Protein AF-A0A522T9P4-F1 (afdb_monomer)

Foldseek 3Di:
DWEWDDDPQWIWIWDFDDDPNDTDIGTQDTCGNADDPDVVSVVSSCVVCVPDDDPVVVRNVRHVVVDDHCCPDPVSVVVVVVVVVVVVVVVVPDDPVVVCVVCVVVVNCVVVVVVVVVVVVVVVVVVVVVVVCVVPDPPPPDDPPPDPDDDDDD

Sequence (154 aa):
MAFVRKKGKSYYLVHNVREDGHVRQVHLACLGNRPRVSDEVLDQVRASHPQLQIDWAAVRARAAETFVSPFADLEGVDLLLRSIRTLVQDLAELDFGLLQRHLQERGQVAEGEPRVRELLREMAELRTQLDLKLKHQPGAAAAPSVGEHQGLGD

Secondary structure (DSSP, 8-state):
-EEEEEETTEEEEEEEEEETTEEEEEEEEEEETS----HHHHHHHHHH-TT----HHHHHHHHHHH---TTSSHHHHHHHHHHHHHHHHHHHH--HHHHHHHHHHTT-HHHHHHHHHHHHHHHHHHHHHHHHHHHT-TTTT-------------

Structure (mmCIF, N/CA/C/O backbone):
data_AF-A0A522T9P4-F1
#
_entry.id   AF-A0A522T9P4-F1
#
loop_
_atom_site.group_PDB
_atom_site.id
_atom_site.type_symbol
_atom_site.label_atom_id
_atom_site.label_alt_id
_atom_site.label_comp_id
_atom_site.label_asym_id
_atom_site.label_entity_id
_atom_site.label_seq_id
_atom_site.pdbx_PDB_ins_code
_atom_site.Cartn_x
_atom_site.Cartn_y
_atom_site.Cartn_z
_atom_site.occupancy
_atom_site.B_iso_or_equiv
_atom_site.auth_seq_id
_atom_site.auth_comp_id
_atom_site.auth_asym_id
_atom_site.auth_atom_id
_atom_site.pdbx_PDB_model_num
ATOM 1 N N . MET A 1 1 ? 11.703 -16.480 -18.109 1.00 80.69 1 MET A N 1
ATOM 2 C CA . MET A 1 1 ? 12.279 -15.287 -17.424 1.00 80.69 1 MET A CA 1
ATOM 3 C C . MET A 1 1 ? 11.201 -14.233 -17.238 1.00 80.69 1 MET A C 1
ATOM 5 O O . MET A 1 1 ? 10.558 -13.885 -18.223 1.00 80.69 1 MET A O 1
ATOM 9 N N . ALA A 1 2 ? 11.011 -13.735 -16.011 1.00 82.44 2 ALA A N 1
ATOM 10 C CA . ALA A 1 2 ? 10.017 -12.706 -15.698 1.00 82.44 2 ALA A CA 1
ATOM 11 C C . ALA A 1 2 ? 10.605 -11.287 -15.715 1.00 82.44 2 ALA A C 1
ATOM 13 O O . ALA A 1 2 ? 11.765 -11.088 -15.355 1.00 82.44 2 ALA A O 1
ATOM 14 N N . PHE A 1 3 ? 9.803 -10.318 -16.151 1.00 80.00 3 PHE A N 1
ATOM 15 C CA . PHE A 1 3 ? 10.129 -8.891 -16.183 1.00 80.00 3 PHE A CA 1
ATOM 16 C C . PHE A 1 3 ? 8.844 -8.056 -16.259 1.00 80.00 3 PHE A C 1
ATOM 18 O O . PHE A 1 3 ? 7.764 -8.575 -16.540 1.00 80.00 3 PHE A O 1
ATOM 25 N N . VAL A 1 4 ? 8.945 -6.751 -16.012 1.00 79.38 4 VAL A N 1
ATOM 26 C CA . VAL A 1 4 ? 7.812 -5.828 -16.147 1.00 79.38 4 VAL A CA 1
ATOM 27 C C . VAL A 1 4 ? 7.881 -5.133 -17.505 1.00 79.38 4 VAL A C 1
ATOM 29 O O . VAL A 1 4 ? 8.934 -4.654 -17.918 1.00 79.38 4 VAL A O 1
ATOM 32 N N . ARG A 1 5 ? 6.751 -5.056 -18.203 1.00 80.81 5 ARG A N 1
ATOM 33 C CA . ARG A 1 5 ? 6.606 -4.433 -19.520 1.00 80.81 5 ARG A CA 1
ATOM 34 C C . ARG A 1 5 ? 5.594 -3.293 -19.458 1.00 80.81 5 ARG A C 1
ATOM 36 O O . ARG A 1 5 ?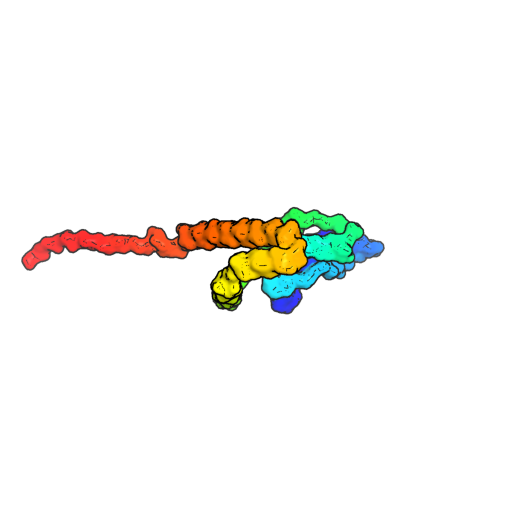 4.501 -3.464 -18.926 1.00 80.81 5 ARG A O 1
ATOM 43 N N . LYS A 1 6 ? 5.916 -2.151 -20.069 1.00 80.38 6 LYS A N 1
ATOM 44 C CA . LYS A 1 6 ? 4.960 -1.054 -20.288 1.00 80.38 6 LYS A CA 1
ATOM 45 C C . LYS A 1 6 ? 4.118 -1.325 -21.538 1.00 80.38 6 LYS A C 1
ATOM 47 O O . LYS A 1 6 ? 4.656 -1.684 -22.587 1.00 80.38 6 LYS A O 1
ATOM 52 N N . LYS A 1 7 ? 2.804 -1.130 -21.445 1.00 80.50 7 LYS A N 1
ATOM 53 C CA . LYS A 1 7 ? 1.872 -1.133 -22.579 1.00 80.50 7 LYS A CA 1
ATOM 54 C C . LYS A 1 7 ? 0.862 0.000 -22.384 1.00 80.50 7 LYS A C 1
ATOM 56 O O . LYS A 1 7 ? -0.003 -0.062 -21.515 1.00 80.50 7 LYS A O 1
ATOM 61 N N . GLY A 1 8 ? 0.989 1.053 -23.192 1.00 81.81 8 GLY A N 1
ATOM 62 C CA . GLY A 1 8 ? 0.221 2.287 -23.012 1.00 81.81 8 GLY A CA 1
ATOM 63 C C . GLY A 1 8 ? 0.605 3.003 -21.713 1.00 81.81 8 GLY A C 1
ATOM 64 O O . GLY A 1 8 ? 1.791 3.213 -21.449 1.00 81.81 8 GLY A O 1
ATOM 65 N N . LYS A 1 9 ? -0.398 3.359 -20.901 1.00 71.38 9 LYS A N 1
ATOM 66 C CA . LYS A 1 9 ? -0.207 3.961 -19.568 1.00 71.38 9 LYS A CA 1
ATOM 67 C C . LYS A 1 9 ? 0.012 2.931 -18.458 1.00 71.38 9 LYS A C 1
ATOM 69 O O . LYS A 1 9 ? 0.369 3.317 -17.353 1.00 71.38 9 LYS A O 1
ATOM 74 N N . SER A 1 10 ? -0.175 1.644 -18.750 1.00 77.38 10 SER A N 1
ATOM 75 C CA . SER A 1 10 ? -0.155 0.586 -17.745 1.00 77.38 10 SER A CA 1
ATOM 76 C C . SER A 1 10 ? 1.067 -0.317 -17.879 1.00 77.38 10 SER A C 1
ATOM 78 O O . SER A 1 10 ? 1.652 -0.486 -18.952 1.00 77.38 10 SER A O 1
ATOM 80 N N . TYR A 1 11 ? 1.449 -0.907 -16.760 1.00 81.12 11 TYR A N 1
ATOM 81 C CA . TYR A 1 11 ? 2.569 -1.813 -16.614 1.00 81.12 11 TYR A CA 1
ATOM 82 C C . TYR A 1 11 ? 2.046 -3.211 -16.319 1.00 81.12 11 TYR A C 1
ATOM 84 O O . TYR A 1 11 ? 1.067 -3.389 -15.599 1.00 81.12 11 TYR A O 1
ATOM 92 N N . TYR A 1 12 ? 2.705 -4.208 -16.888 1.00 83.00 12 TYR A N 1
ATOM 93 C CA . TYR A 1 12 ? 2.321 -5.607 -16.784 1.00 83.00 12 TYR A CA 1
ATOM 94 C C . TYR A 1 12 ? 3.531 -6.416 -16.357 1.00 83.00 12 TYR A C 1
ATOM 96 O O . TYR A 1 12 ? 4.604 -6.282 -16.942 1.00 83.00 12 TYR A O 1
ATOM 104 N N . LEU A 1 13 ? 3.359 -7.277 -15.364 1.00 84.94 13 LEU A N 1
ATOM 105 C CA . LEU A 1 13 ? 4.338 -8.298 -15.040 1.00 84.94 13 LEU A CA 1
ATOM 106 C C . LEU A 1 13 ? 4.146 -9.464 -16.010 1.00 84.94 13 LEU A C 1
ATOM 108 O O . LEU A 1 13 ? 3.039 -9.983 -16.158 1.00 84.94 13 LEU A O 1
ATOM 112 N N . VAL A 1 14 ? 5.213 -9.855 -16.698 1.00 86.50 14 VAL A N 1
ATOM 113 C CA . VAL A 1 14 ? 5.170 -10.862 -17.759 1.00 86.50 14 VAL A CA 1
ATOM 114 C C . VAL A 1 14 ? 6.307 -11.863 -17.594 1.00 86.50 14 VAL A C 1
ATOM 116 O O . VAL A 1 14 ? 7.357 -11.529 -17.050 1.00 86.50 14 VAL A O 1
ATOM 119 N N . HIS A 1 15 ? 6.114 -13.095 -18.058 1.00 85.12 15 HIS A N 1
ATOM 120 C CA . HIS A 1 15 ? 7.134 -14.139 -18.034 1.00 85.12 15 HIS A CA 1
ATOM 121 C C . HIS A 1 15 ? 7.257 -14.826 -19.386 1.00 85.12 15 HIS A C 1
ATOM 123 O O . HIS A 1 15 ? 6.284 -15.333 -19.931 1.00 85.12 15 HIS A O 1
ATOM 129 N N . ASN A 1 16 ? 8.478 -14.878 -19.908 1.00 84.00 16 ASN A N 1
ATOM 130 C CA . ASN A 1 16 ? 8.796 -15.643 -21.107 1.00 84.00 16 ASN A CA 1
ATOM 131 C C . ASN A 1 16 ? 8.981 -17.117 -20.745 1.00 84.00 16 ASN A C 1
ATOM 133 O O . ASN A 1 16 ? 9.958 -17.450 -20.067 1.00 84.00 16 ASN A O 1
ATOM 137 N N . VAL A 1 17 ? 8.066 -17.963 -21.209 1.00 82.31 17 VAL A N 1
ATOM 138 C CA . VAL A 1 17 ? 8.134 -19.427 -21.146 1.00 82.31 17 VAL A CA 1
ATOM 139 C C . VAL A 1 17 ? 8.661 -19.936 -22.490 1.00 82.31 17 VAL A C 1
ATOM 141 O O . VAL A 1 17 ? 8.352 -19.362 -23.535 1.00 82.31 17 VAL A O 1
ATOM 144 N N . ARG A 1 18 ? 9.495 -20.979 -22.472 1.00 81.62 18 ARG A N 1
ATOM 145 C CA . ARG A 1 18 ? 9.904 -21.698 -23.684 1.00 81.62 18 ARG A CA 1
ATOM 146 C C . ARG A 1 18 ? 9.085 -22.974 -23.783 1.00 81.62 18 ARG A C 1
ATOM 148 O O . ARG A 1 18 ? 9.114 -23.767 -22.851 1.00 81.62 18 ARG A O 1
ATOM 155 N N . GLU A 1 19 ? 8.394 -23.146 -24.896 1.00 79.62 19 GLU A N 1
ATOM 156 C CA . GLU A 1 19 ? 7.541 -24.298 -25.180 1.00 79.62 19 GLU A CA 1
ATOM 157 C C . GLU A 1 19 ? 7.809 -24.695 -26.637 1.00 79.62 19 GLU A C 1
ATOM 159 O O . GLU A 1 19 ? 7.767 -23.840 -27.523 1.00 79.62 19 GLU A O 1
ATOM 164 N N . ASP A 1 20 ? 8.226 -25.943 -26.866 1.00 72.50 20 ASP A N 1
ATOM 165 C CA . ASP A 1 20 ? 8.511 -26.508 -28.197 1.00 72.50 20 ASP A CA 1
ATOM 166 C C . ASP A 1 20 ? 9.427 -25.654 -29.098 1.00 72.50 20 ASP A C 1
ATOM 168 O O . ASP A 1 20 ? 9.203 -25.488 -30.293 1.00 72.50 20 ASP A O 1
ATOM 172 N N . GLY A 1 21 ? 10.479 -25.068 -28.517 1.00 82.44 21 GLY A N 1
ATOM 173 C CA . GLY A 1 21 ? 11.438 -24.226 -29.249 1.00 82.44 21 GLY A CA 1
ATOM 174 C 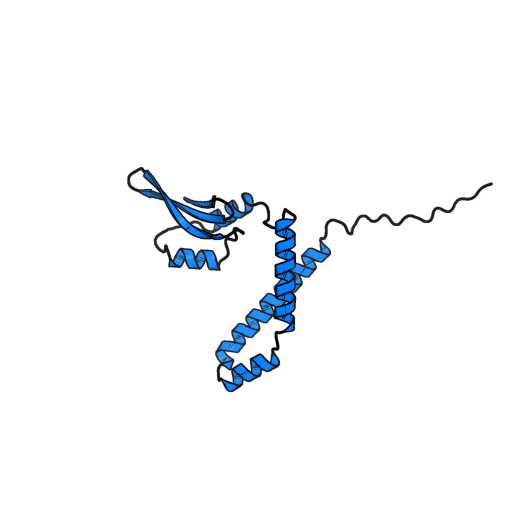C . GLY A 1 21 ? 10.959 -22.794 -29.524 1.00 82.44 21 GLY A C 1
ATOM 175 O O . GLY A 1 21 ? 11.748 -21.967 -29.985 1.00 82.44 21 GLY A O 1
ATOM 176 N N . HIS A 1 22 ? 9.721 -22.454 -29.162 1.00 81.00 22 HIS A N 1
ATOM 177 C CA . HIS A 1 22 ? 9.168 -21.109 -29.266 1.00 81.00 22 HIS A CA 1
ATOM 178 C C . HIS A 1 22 ? 9.156 -20.396 -27.907 1.00 81.00 22 HIS A C 1
ATOM 180 O O . HIS A 1 22 ? 8.971 -20.998 -26.850 1.00 81.00 22 HIS A O 1
ATOM 186 N N . VAL A 1 23 ? 9.370 -19.075 -27.919 1.00 84.06 23 VAL A N 1
ATOM 187 C CA . VAL A 1 23 ? 9.256 -18.233 -26.718 1.00 84.06 23 VAL A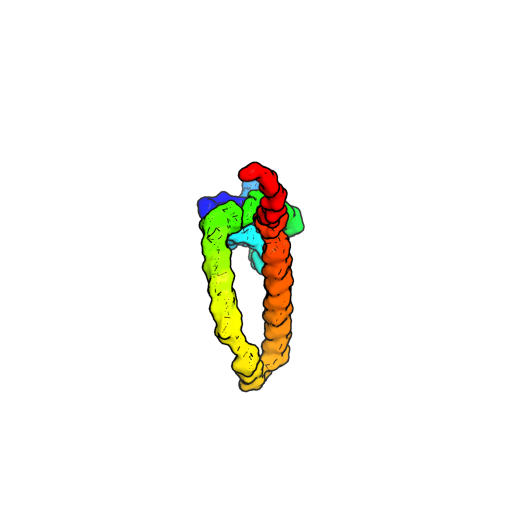 CA 1
ATOM 188 C C . VAL A 1 23 ? 7.857 -17.630 -26.678 1.00 84.06 23 VAL A C 1
ATOM 190 O O . VAL A 1 23 ? 7.520 -16.789 -27.510 1.00 84.06 23 VAL A O 1
ATOM 193 N N . ARG A 1 24 ? 7.056 -18.017 -25.682 1.00 85.00 24 ARG A N 1
ATOM 194 C CA . ARG A 1 24 ? 5.735 -17.443 -25.420 1.00 85.00 24 ARG A CA 1
ATOM 195 C C . ARG A 1 24 ? 5.786 -16.522 -24.207 1.00 85.00 24 ARG A C 1
ATOM 197 O O . ARG A 1 24 ? 6.305 -16.882 -23.153 1.00 85.00 24 ARG A O 1
ATOM 204 N N . GLN A 1 25 ? 5.210 -15.331 -24.342 1.00 85.56 25 GLN A N 1
ATOM 205 C CA . GLN A 1 25 ? 5.069 -14.390 -23.233 1.00 85.56 25 GLN A CA 1
ATOM 206 C C . GLN A 1 25 ? 3.744 -14.646 -22.499 1.00 85.56 25 GLN A C 1
ATOM 208 O O . GLN A 1 25 ? 2.668 -14.544 -23.086 1.00 85.56 25 GLN A O 1
ATOM 213 N N . VAL A 1 26 ? 3.823 -14.949 -21.207 1.00 86.00 26 VAL A N 1
ATOM 214 C CA . VAL A 1 26 ? 2.681 -15.116 -20.301 1.00 86.00 26 VAL A CA 1
ATOM 215 C C . VAL A 1 26 ? 2.483 -13.827 -19.508 1.00 86.00 26 VAL A C 1
ATOM 217 O O . VAL A 1 26 ? 3.448 -13.249 -19.010 1.00 86.00 26 VAL A O 1
ATOM 220 N N . HIS A 1 27 ? 1.244 -13.348 -19.406 1.00 85.94 27 HIS A N 1
ATOM 221 C CA . HIS A 1 27 ? 0.893 -12.211 -18.553 1.00 85.94 27 HIS A CA 1
ATOM 222 C C . HIS A 1 27 ? 0.581 -12.715 -17.148 1.00 85.94 27 HIS A C 1
ATOM 224 O O . HIS A 1 27 ? -0.317 -13.532 -16.991 1.00 85.94 27 HIS A O 1
ATOM 230 N N . LEU A 1 28 ? 1.326 -12.226 -16.160 1.00 84.00 28 LEU A N 1
ATOM 231 C CA . LEU A 1 28 ? 1.217 -12.661 -14.770 1.00 84.00 28 LEU A CA 1
ATOM 232 C C . LEU A 1 28 ? 0.327 -11.731 -13.947 1.00 84.00 28 LEU A C 1
ATOM 234 O O . LEU A 1 28 ? -0.501 -12.195 -13.176 1.00 84.00 28 LEU A O 1
ATOM 238 N N . ALA A 1 29 ? 0.496 -10.416 -14.106 1.00 82.81 29 ALA A N 1
ATOM 239 C CA . ALA A 1 29 ? -0.310 -9.420 -13.404 1.00 82.81 29 ALA A CA 1
ATOM 240 C C . ALA A 1 29 ? -0.353 -8.090 -14.162 1.00 82.81 29 ALA A C 1
ATOM 242 O O . ALA A 1 29 ? 0.599 -7.716 -14.853 1.00 82.81 29 ALA A O 1
ATOM 243 N N . CYS A 1 30 ? -1.448 -7.348 -13.998 1.00 82.06 30 CYS A N 1
ATOM 244 C CA . CYS A 1 30 ? -1.519 -5.939 -14.368 1.00 82.06 30 CYS A CA 1
ATOM 245 C C . CYS A 1 30 ? -1.115 -5.105 -13.150 1.00 82.06 30 CYS A C 1
ATOM 247 O O . CYS A 1 30 ? -1.799 -5.130 -12.135 1.00 82.06 30 CYS A O 1
ATOM 249 N N . LEU A 1 31 ? -0.020 -4.357 -13.255 1.00 77.25 31 LEU A N 1
ATOM 250 C CA . LEU A 1 31 ? 0.463 -3.460 -12.200 1.00 77.25 31 LEU A CA 1
ATOM 251 C C . LEU A 1 31 ? -0.175 -2.061 -12.295 1.00 77.25 31 LEU A C 1
ATOM 253 O O . LEU A 1 31 ? 0.163 -1.157 -11.534 1.00 77.25 31 LEU A O 1
ATOM 257 N N . GLY A 1 32 ? -1.067 -1.849 -13.267 1.00 72.88 32 GLY A N 1
ATOM 258 C CA . GLY A 1 32 ? -1.684 -0.551 -13.520 1.00 72.88 32 GLY A CA 1
ATOM 259 C C . GLY A 1 32 ? -0.650 0.506 -13.905 1.00 72.88 32 GLY A C 1
ATOM 260 O O . GLY A 1 32 ? 0.386 0.199 -14.486 1.00 72.88 32 GLY A O 1
ATOM 261 N N . ASN A 1 33 ? -0.922 1.771 -13.600 1.00 64.56 33 ASN A N 1
ATOM 262 C CA . ASN A 1 33 ? -0.071 2.886 -14.038 1.00 64.56 33 ASN A CA 1
ATOM 263 C C . ASN A 1 33 ? 1.165 3.097 -13.146 1.00 64.56 33 ASN A C 1
ATOM 265 O O . ASN A 1 33 ? 2.006 3.941 -13.439 1.00 64.56 33 ASN A O 1
ATOM 269 N N . ARG A 1 34 ? 1.279 2.331 -12.054 1.00 66.62 34 ARG A N 1
ATOM 270 C CA . ARG A 1 34 ? 2.358 2.417 -11.068 1.00 66.62 34 ARG A CA 1
ATOM 271 C C . ARG A 1 34 ? 2.942 1.020 -10.868 1.00 66.62 34 ARG A C 1
ATOM 273 O O . ARG A 1 34 ? 2.383 0.259 -10.083 1.00 66.62 34 ARG A O 1
ATOM 280 N N . PRO A 1 35 ? 4.048 0.661 -11.538 1.00 68.75 35 PRO A N 1
ATOM 281 C CA . PRO A 1 35 ? 4.633 -0.661 -11.396 1.00 68.75 35 PRO A CA 1
ATOM 282 C C . PRO A 1 35 ? 5.230 -0.812 -9.993 1.00 68.75 35 PRO A C 1
ATOM 284 O O . PRO A 1 35 ? 6.386 -0.477 -9.757 1.00 68.75 35 PRO A O 1
ATOM 287 N N . ARG A 1 36 ? 4.433 -1.302 -9.041 1.00 68.31 36 ARG A N 1
ATOM 288 C CA . ARG A 1 36 ? 4.903 -1.761 -7.734 1.00 68.31 36 ARG A CA 1
ATOM 289 C C . ARG A 1 36 ? 4.801 -3.274 -7.711 1.00 68.31 36 ARG A C 1
ATOM 291 O O . ARG A 1 36 ? 3.713 -3.830 -7.793 1.00 68.31 36 ARG A O 1
ATOM 298 N N . VAL A 1 37 ? 5.945 -3.934 -7.599 1.00 72.12 37 VAL A N 1
ATOM 299 C CA . VAL A 1 37 ? 5.990 -5.360 -7.280 1.00 72.12 37 VAL A CA 1
ATOM 300 C C . VAL A 1 37 ? 5.875 -5.449 -5.757 1.00 72.12 37 VAL A C 1
ATOM 302 O O . VAL A 1 37 ? 6.890 -5.456 -5.072 1.00 72.12 37 VAL A O 1
ATOM 305 N N . SER A 1 38 ? 4.666 -5.368 -5.201 1.00 71.88 38 SER A N 1
ATOM 306 C CA . SER A 1 38 ? 4.432 -5.591 -3.763 1.00 71.88 38 SER A CA 1
ATOM 307 C C . SER A 1 38 ? 4.399 -7.088 -3.455 1.00 71.88 38 SER A C 1
ATOM 309 O O . SER A 1 38 ? 4.269 -7.902 -4.370 1.00 71.88 38 SER A O 1
ATOM 311 N N . ASP A 1 39 ? 4.533 -7.466 -2.182 1.00 75.81 39 ASP A N 1
ATOM 312 C CA . ASP A 1 39 ? 4.337 -8.864 -1.772 1.00 75.81 39 ASP A CA 1
ATOM 313 C C . ASP A 1 39 ? 2.927 -9.364 -2.116 1.00 75.81 39 ASP A C 1
ATOM 315 O O . ASP A 1 39 ? 2.797 -10.466 -2.631 1.00 75.81 39 ASP A O 1
ATOM 319 N N . GLU A 1 40 ? 1.901 -8.514 -2.016 1.00 75.88 40 GLU A N 1
ATOM 320 C CA . GLU A 1 40 ? 0.534 -8.841 -2.455 1.00 75.88 40 GLU A CA 1
ATOM 321 C C . GLU A 1 40 ? 0.465 -9.250 -3.934 1.00 75.88 40 GLU A C 1
ATOM 323 O O . GLU A 1 40 ? -0.160 -10.251 -4.282 1.00 75.88 40 GLU A O 1
ATOM 328 N N . VAL A 1 41 ? 1.142 -8.506 -4.821 1.00 77.38 41 VAL A N 1
ATOM 329 C CA . VAL A 1 41 ? 1.218 -8.853 -6.249 1.00 77.38 41 VAL A CA 1
ATOM 330 C C . VAL A 1 41 ? 1.950 -10.181 -6.433 1.00 77.38 41 VAL A C 1
ATOM 332 O O . VAL A 1 41 ? 1.561 -10.983 -7.280 1.00 77.38 41 VAL A O 1
ATOM 335 N N . LEU A 1 42 ? 3.005 -10.436 -5.654 1.00 79.94 42 LEU A N 1
ATOM 336 C CA . LEU A 1 42 ? 3.724 -11.705 -5.730 1.00 79.94 42 LEU A CA 1
ATOM 337 C C . LEU A 1 42 ? 2.859 -12.878 -5.289 1.00 79.94 42 LEU A C 1
ATOM 339 O O . LEU A 1 42 ? 2.841 -13.903 -5.970 1.00 79.94 42 LEU A O 1
ATOM 343 N N . ASP A 1 43 ? 2.137 -12.730 -4.186 1.00 81.12 43 ASP A N 1
ATOM 344 C CA . ASP A 1 43 ? 1.283 -13.779 -3.646 1.00 81.12 43 ASP A CA 1
ATOM 345 C C . ASP A 1 43 ? 0.097 -14.051 -4.572 1.00 81.12 43 ASP A C 1
ATOM 34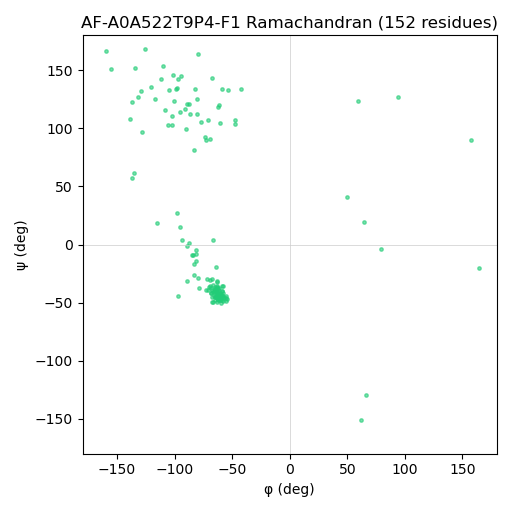7 O O . ASP A 1 43 ? -0.201 -15.212 -4.861 1.00 81.12 43 ASP A O 1
ATOM 351 N N . GLN A 1 44 ? -0.490 -13.009 -5.170 1.00 81.50 44 GLN A N 1
ATOM 352 C CA . GLN A 1 44 ? -1.506 -13.160 -6.212 1.00 81.50 44 GLN A CA 1
ATOM 353 C C . GLN A 1 44 ? -0.976 -13.947 -7.420 1.00 81.50 44 GLN A C 1
ATOM 355 O O . GLN A 1 44 ? -1.657 -14.836 -7.943 1.00 81.50 44 GLN A O 1
ATOM 360 N N . VAL A 1 45 ? 0.244 -13.646 -7.872 1.00 82.25 45 VAL A N 1
ATOM 361 C CA . VAL A 1 45 ? 0.846 -14.331 -9.022 1.00 82.25 45 VAL A CA 1
ATOM 362 C C . VAL A 1 45 ? 1.222 -15.771 -8.684 1.00 82.25 45 VAL A C 1
ATOM 364 O O . VAL A 1 45 ? 1.004 -16.653 -9.511 1.00 82.25 45 VAL A O 1
ATOM 367 N N . ARG A 1 46 ? 1.731 -16.038 -7.476 1.00 82.94 46 ARG A N 1
ATOM 368 C CA . ARG A 1 46 ? 2.009 -17.400 -6.989 1.00 82.94 46 ARG A CA 1
ATOM 369 C C . ARG A 1 46 ? 0.738 -18.239 -6.916 1.00 82.94 46 ARG A C 1
ATOM 371 O O . ARG A 1 46 ? 0.760 -19.391 -7.337 1.00 82.94 46 ARG A O 1
ATOM 378 N N . ALA A 1 47 ? -0.364 -17.657 -6.446 1.00 82.88 47 ALA A N 1
ATOM 379 C CA . ALA A 1 47 ? -1.659 -18.327 -6.403 1.00 82.88 47 ALA A CA 1
ATOM 380 C C . ALA A 1 47 ? -2.207 -18.618 -7.812 1.00 82.88 47 ALA A C 1
ATOM 382 O O . ALA A 1 47 ? -2.743 -19.695 -8.060 1.00 82.88 47 ALA A O 1
ATOM 383 N N . SER A 1 48 ? -2.036 -17.680 -8.749 1.00 81.44 48 SER A N 1
ATOM 384 C CA . SER A 1 48 ? -2.557 -17.797 -10.121 1.00 81.44 48 SER A CA 1
ATOM 385 C C . SER A 1 48 ? -1.694 -18.686 -11.024 1.00 81.44 48 SER A C 1
ATOM 387 O O . SER A 1 48 ? -2.194 -19.306 -11.962 1.00 81.44 48 SER A O 1
ATOM 389 N N . HIS A 1 49 ? -0.389 -18.757 -10.753 1.00 79.00 49 HIS A N 1
ATOM 390 C CA . HIS A 1 49 ? 0.588 -19.484 -11.560 1.00 79.00 49 HIS A CA 1
ATOM 391 C C . HIS A 1 49 ? 1.555 -20.312 -10.691 1.00 79.00 49 HIS A C 1
ATOM 393 O O . HIS A 1 49 ? 2.770 -20.103 -10.761 1.00 79.00 49 HIS A O 1
ATOM 399 N N . PRO A 1 50 ? 1.060 -21.298 -9.916 1.00 77.94 50 PRO A N 1
ATOM 400 C CA . PRO A 1 50 ? 1.880 -22.055 -8.959 1.00 77.94 50 PRO A CA 1
ATOM 401 C C . PRO A 1 50 ? 2.985 -22.891 -9.621 1.00 77.94 50 PRO A C 1
ATOM 403 O O . PRO A 1 50 ? 3.957 -23.277 -8.981 1.00 77.94 50 PRO A O 1
ATOM 406 N N . GLN A 1 51 ? 2.848 -23.163 -10.919 1.00 79.06 51 GLN A N 1
ATOM 407 C CA . GLN A 1 51 ? 3.757 -24.001 -11.705 1.00 79.06 51 GLN A CA 1
ATOM 408 C C . GLN A 1 51 ? 4.994 -23.230 -12.196 1.00 79.06 51 GLN A C 1
ATOM 410 O O . GLN A 1 51 ? 5.978 -23.829 -12.626 1.00 79.06 51 GLN A O 1
ATOM 415 N N . LEU A 1 52 ? 4.948 -21.892 -12.167 1.00 77.94 52 LEU A N 1
ATOM 416 C CA . LEU A 1 52 ? 6.033 -21.054 -12.661 1.00 77.94 52 LEU A CA 1
ATOM 417 C C . LEU A 1 52 ? 7.063 -20.819 -11.556 1.00 77.94 52 LEU A C 1
ATOM 419 O O . LEU A 1 52 ? 6.821 -20.083 -10.601 1.00 77.94 52 LEU A O 1
ATOM 423 N N . GLN A 1 53 ? 8.259 -21.376 -11.733 1.00 76.38 53 GLN A N 1
ATOM 424 C CA . GLN A 1 53 ? 9.407 -21.015 -10.907 1.00 76.38 53 GLN A CA 1
ATOM 425 C C . GLN A 1 53 ? 9.959 -19.665 -11.373 1.00 76.38 53 GLN A C 1
ATOM 427 O O . GLN A 1 53 ? 10.570 -19.541 -12.439 1.00 76.38 53 GLN A O 1
ATOM 432 N N . ILE A 1 54 ? 9.689 -18.624 -10.589 1.00 79.06 54 ILE A N 1
ATOM 433 C CA . ILE A 1 54 ? 10.101 -17.252 -10.879 1.00 79.06 54 ILE A CA 1
ATOM 434 C C . ILE A 1 54 ? 11.049 -16.782 -9.781 1.00 79.06 54 ILE A C 1
ATOM 436 O O . ILE A 1 54 ? 10.698 -16.794 -8.603 1.00 79.06 54 ILE A O 1
ATOM 440 N N . ASP A 1 55 ? 12.232 -16.318 -10.182 1.00 79.94 55 ASP A N 1
ATOM 441 C CA . ASP A 1 55 ? 13.141 -15.607 -9.287 1.00 79.94 55 ASP A CA 1
ATOM 442 C C . ASP A 1 55 ? 12.601 -14.196 -9.016 1.00 79.94 55 ASP A C 1
ATOM 444 O O . ASP A 1 55 ? 12.828 -13.242 -9.767 1.00 79.94 55 ASP A O 1
ATOM 448 N N . TRP A 1 56 ? 11.835 -14.082 -7.935 1.00 77.56 56 TRP A N 1
ATOM 449 C CA . TRP A 1 56 ? 11.201 -12.838 -7.520 1.00 77.56 56 TRP A CA 1
ATOM 450 C C . TRP A 1 56 ? 12.195 -11.771 -7.070 1.00 77.56 56 TRP A C 1
ATOM 452 O O . TRP A 1 56 ? 11.926 -10.584 -7.259 1.00 77.56 56 TRP A O 1
ATOM 462 N N . ALA A 1 57 ? 13.348 -12.167 -6.526 1.00 75.88 57 ALA A N 1
ATOM 463 C CA . ALA A 1 57 ? 14.389 -11.229 -6.127 1.00 75.88 57 ALA A CA 1
ATOM 464 C C . ALA A 1 57 ? 14.995 -10.551 -7.365 1.00 75.88 57 ALA A C 1
ATOM 466 O O . ALA A 1 57 ? 15.070 -9.322 -7.422 1.00 75.88 57 ALA A O 1
ATOM 467 N N . ALA A 1 58 ? 15.304 -11.329 -8.407 1.00 77.25 58 ALA A N 1
ATOM 468 C CA . ALA A 1 58 ? 15.797 -10.794 -9.675 1.00 77.25 58 ALA A CA 1
ATOM 469 C C . ALA A 1 58 ? 14.756 -9.922 -10.401 1.00 77.25 58 ALA A C 1
ATOM 471 O O . ALA A 1 58 ? 15.108 -8.911 -11.015 1.00 77.25 58 ALA A O 1
ATOM 472 N N . VAL A 1 59 ? 13.467 -10.277 -10.328 1.00 76.31 59 VAL A N 1
ATOM 473 C CA . VAL A 1 59 ? 12.378 -9.455 -10.890 1.00 76.31 59 VAL A CA 1
ATOM 474 C C . VAL A 1 59 ? 12.278 -8.111 -10.173 1.00 76.31 59 VAL A C 1
ATOM 476 O O . VAL A 1 59 ? 12.159 -7.085 -10.841 1.00 76.31 59 VAL A O 1
ATOM 479 N N . ARG A 1 60 ? 12.350 -8.102 -8.834 1.00 75.12 60 ARG A N 1
ATOM 480 C CA . ARG A 1 60 ? 12.326 -6.873 -8.027 1.00 75.12 60 ARG A CA 1
ATOM 481 C C . ARG A 1 60 ? 13.514 -5.970 -8.355 1.00 75.12 60 ARG A C 1
ATOM 483 O O . ARG A 1 60 ? 13.298 -4.789 -8.611 1.00 75.12 60 ARG A O 1
ATOM 490 N N . ALA A 1 61 ? 14.728 -6.521 -8.407 1.00 74.31 61 ALA A N 1
ATOM 491 C CA . ALA A 1 61 ? 15.940 -5.764 -8.725 1.00 74.31 61 ALA A CA 1
ATOM 492 C C . ALA A 1 61 ? 15.856 -5.111 -10.115 1.00 74.31 61 ALA A C 1
ATOM 494 O O . ALA A 1 61 ? 15.991 -3.897 -10.241 1.00 74.31 61 ALA A O 1
ATOM 495 N N . ARG A 1 62 ? 15.497 -5.884 -11.148 1.00 72.12 62 ARG A N 1
ATOM 496 C CA . ARG A 1 62 ? 15.347 -5.349 -12.511 1.00 72.12 62 ARG A CA 1
ATOM 497 C C . ARG A 1 62 ? 14.222 -4.332 -12.635 1.00 72.12 62 ARG A C 1
ATOM 499 O O . ARG A 1 62 ? 14.363 -3.359 -13.369 1.00 72.12 62 ARG A O 1
ATOM 506 N N . ALA A 1 63 ? 13.099 -4.549 -11.952 1.00 69.75 63 ALA A N 1
ATOM 507 C CA . ALA A 1 63 ? 12.019 -3.570 -11.923 1.00 69.75 63 ALA A CA 1
ATOM 508 C C . ALA A 1 63 ? 12.496 -2.257 -11.278 1.00 69.75 63 ALA A C 1
ATOM 510 O O . ALA A 1 63 ? 12.238 -1.193 -11.831 1.00 69.75 63 ALA A O 1
ATOM 511 N N . ALA A 1 64 ? 13.238 -2.322 -10.171 1.00 68.19 64 ALA A N 1
ATOM 512 C CA . ALA A 1 64 ? 13.786 -1.140 -9.508 1.00 68.19 64 ALA A CA 1
ATOM 513 C C . ALA A 1 64 ? 14.802 -0.378 -10.380 1.00 68.19 64 ALA A C 1
ATOM 515 O O . ALA A 1 64 ? 14.773 0.846 -10.404 1.00 68.19 64 ALA A O 1
ATOM 516 N N . GLU A 1 65 ? 15.651 -1.082 -11.134 1.00 67.56 65 GLU A N 1
ATOM 517 C CA . GLU A 1 65 ? 16.610 -0.472 -12.072 1.00 67.56 65 GLU A CA 1
ATOM 518 C C . GLU A 1 65 ? 15.930 0.160 -13.294 1.00 67.56 65 GLU A C 1
ATOM 520 O O . GLU A 1 65 ? 16.366 1.190 -13.802 1.00 67.56 65 GLU A O 1
ATOM 525 N N . THR A 1 66 ? 14.855 -0.463 -13.784 1.00 61.69 66 THR A N 1
ATOM 526 C CA . THR A 1 66 ? 14.185 -0.049 -15.027 1.00 61.69 66 THR A CA 1
ATOM 527 C C . THR A 1 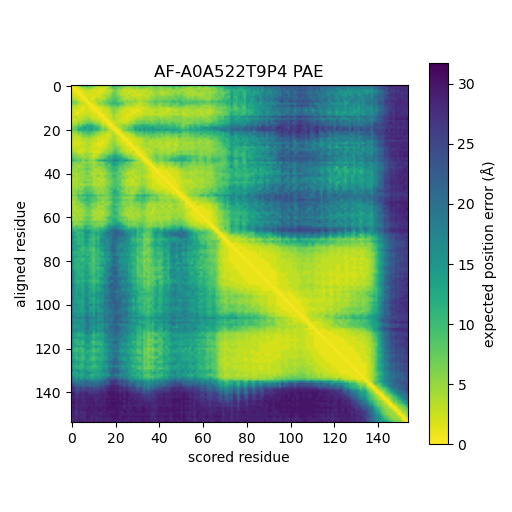66 ? 13.202 1.104 -14.803 1.00 61.69 66 THR A C 1
ATOM 529 O O . THR A 1 66 ? 12.918 1.860 -15.735 1.00 61.69 66 THR A O 1
ATOM 532 N N . PHE A 1 67 ? 12.650 1.253 -13.594 1.00 63.00 67 PHE A N 1
ATOM 533 C CA . PHE A 1 67 ? 11.640 2.272 -13.317 1.00 63.00 67 PHE A CA 1
ATOM 534 C C . PHE A 1 67 ? 12.213 3.477 -12.585 1.00 63.00 67 PHE A C 1
ATOM 536 O O . PHE A 1 67 ? 12.478 3.457 -11.386 1.00 63.00 67 PHE A O 1
ATOM 543 N N . VAL A 1 68 ? 12.264 4.587 -13.320 1.00 60.06 68 VAL A N 1
ATOM 544 C CA . VAL A 1 68 ? 12.242 5.925 -12.736 1.00 60.06 68 VAL A CA 1
ATOM 545 C C . VAL A 1 68 ? 11.016 6.022 -11.819 1.00 60.06 68 VAL A C 1
ATOM 547 O O . VAL A 1 68 ? 9.922 5.594 -12.196 1.00 60.06 68 VAL A O 1
ATOM 550 N N . SER A 1 69 ? 11.214 6.543 -10.603 1.00 65.06 69 SER A N 1
ATOM 551 C CA . SER A 1 69 ? 10.158 6.727 -9.600 1.00 65.06 69 SER A CA 1
ATOM 552 C C . SER A 1 69 ? 8.877 7.280 -10.245 1.00 65.06 69 SER A C 1
ATOM 554 O O . SER A 1 69 ? 8.960 8.265 -10.978 1.00 65.06 69 SER A O 1
ATOM 556 N N . PRO A 1 70 ? 7.681 6.739 -9.940 1.00 64.19 70 PRO A N 1
ATOM 557 C CA . PRO A 1 70 ? 6.414 7.266 -10.459 1.00 64.19 70 PRO A CA 1
ATOM 558 C C . PRO A 1 70 ? 6.084 8.674 -9.929 1.00 64.19 70 PRO A C 1
ATOM 560 O O . PRO A 1 70 ? 4.999 9.176 -10.183 1.00 64.19 70 PRO A O 1
ATOM 563 N N . PHE A 1 71 ? 6.987 9.272 -9.147 1.00 69.81 71 PHE A N 1
ATOM 564 C CA . PHE A 1 71 ? 6.933 10.630 -8.612 1.00 69.81 71 PHE A CA 1
ATOM 565 C C . PHE A 1 71 ? 8.060 11.512 -9.175 1.00 69.81 71 PHE A C 1
ATOM 567 O O . PHE A 1 71 ? 8.429 12.503 -8.555 1.00 69.81 71 PHE A O 1
ATOM 574 N N . ALA A 1 72 ? 8.673 11.109 -10.292 1.00 71.25 72 ALA A N 1
ATOM 575 C CA . ALA A 1 72 ? 9.752 11.858 -10.933 1.00 71.25 72 ALA A CA 1
ATOM 576 C C . ALA A 1 72 ? 9.259 13.012 -11.822 1.00 71.25 72 ALA A C 1
ATOM 578 O O . ALA A 1 72 ? 10.074 13.799 -12.295 1.00 71.25 72 ALA A O 1
ATOM 579 N N . ASP A 1 73 ? 7.950 13.117 -12.050 1.00 72.75 73 ASP A N 1
ATOM 580 C CA . ASP A 1 73 ? 7.302 14.203 -12.778 1.00 72.75 73 ASP A CA 1
ATOM 581 C C . ASP A 1 73 ? 6.178 14.850 -11.949 1.00 72.75 73 ASP A C 1
ATOM 583 O O . ASP A 1 73 ? 5.773 14.354 -10.892 1.00 72.75 73 ASP A O 1
ATOM 587 N N . LEU A 1 74 ? 5.686 15.998 -12.425 1.00 79.50 74 LEU A N 1
ATOM 588 C CA . LEU A 1 74 ? 4.645 16.769 -11.740 1.00 79.50 74 LEU A CA 1
ATOM 589 C C . LEU A 1 74 ? 3.320 15.998 -11.631 1.00 79.50 74 LEU A C 1
ATOM 591 O O . LEU A 1 74 ? 2.668 16.069 -10.593 1.00 79.50 74 LEU A O 1
ATOM 595 N N . GLU A 1 75 ? 2.951 15.208 -12.646 1.00 77.50 75 GLU A N 1
ATOM 596 C CA . GLU A 1 75 ? 1.740 14.370 -12.608 1.00 77.50 75 GLU A CA 1
ATOM 597 C C . GLU A 1 75 ? 1.831 13.318 -11.489 1.00 77.50 75 GLU A C 1
ATOM 599 O O . GLU A 1 75 ? 0.884 13.116 -10.720 1.00 77.50 75 GLU A O 1
ATOM 604 N N . GLY A 1 76 ? 2.996 12.686 -11.348 1.00 74.31 76 GLY A N 1
ATOM 605 C CA . GLY A 1 76 ? 3.306 11.782 -10.255 1.00 74.31 76 GLY A CA 1
ATOM 606 C C . GLY A 1 76 ? 3.181 12.450 -8.888 1.00 74.31 76 GLY A C 1
ATOM 607 O O . GLY A 1 76 ? 2.525 11.902 -7.992 1.00 74.31 76 GLY A O 1
ATOM 608 N N . VAL A 1 77 ? 3.768 13.640 -8.730 1.00 83.06 77 VAL A N 1
ATOM 609 C CA . VAL A 1 77 ? 3.707 14.432 -7.488 1.00 83.06 77 VAL A CA 1
ATOM 610 C C . VAL A 1 77 ? 2.269 14.820 -7.136 1.00 83.06 77 VAL A C 1
ATOM 612 O O . VAL A 1 77 ? 1.854 14.609 -5.996 1.00 83.06 77 VAL A O 1
ATOM 615 N N . ASP A 1 78 ? 1.473 15.301 -8.091 1.00 82.56 78 ASP A N 1
ATOM 616 C CA . ASP A 1 78 ? 0.062 15.643 -7.865 1.00 82.56 78 ASP A CA 1
ATOM 617 C C . ASP A 1 78 ? -0.744 14.440 -7.378 1.00 82.56 78 ASP A C 1
ATOM 619 O O . ASP A 1 78 ? -1.580 14.536 -6.472 1.00 82.56 78 ASP A O 1
ATOM 623 N N . LEU A 1 79 ? -0.469 13.269 -7.946 1.00 81.06 79 LEU A N 1
ATOM 624 C CA . LEU A 1 79 ? -1.118 12.039 -7.530 1.00 81.06 79 LEU A CA 1
ATOM 625 C C . LEU A 1 79 ? -0.672 11.604 -6.123 1.00 81.06 79 LEU A C 1
ATOM 627 O O . LEU A 1 79 ? -1.489 11.077 -5.361 1.00 81.06 79 LEU A O 1
ATOM 631 N N . LEU A 1 80 ? 0.595 11.823 -5.750 1.00 86.06 80 LEU A N 1
ATOM 632 C CA . LEU A 1 80 ? 1.068 11.610 -4.377 1.00 86.06 80 LEU A CA 1
ATOM 633 C C . LEU A 1 80 ? 0.366 12.553 -3.398 1.00 86.06 80 LEU A C 1
ATOM 635 O O . LEU A 1 80 ? -0.132 12.093 -2.376 1.00 86.06 80 LEU A O 1
ATOM 639 N N . LEU A 1 81 ? 0.253 13.838 -3.738 1.00 88.50 81 LEU A N 1
ATOM 640 C CA . LEU A 1 81 ? -0.435 14.837 -2.919 1.00 88.50 81 LEU A CA 1
ATOM 641 C C . LEU A 1 81 ? -1.898 14.459 -2.673 1.00 88.50 81 LEU A C 1
ATOM 643 O O . LEU A 1 81 ? -2.364 14.525 -1.537 1.00 88.50 81 LEU A O 1
ATOM 647 N N . ARG A 1 82 ? -2.620 14.007 -3.706 1.00 89.75 82 ARG A N 1
ATOM 648 C CA . ARG A 1 82 ? -3.995 13.495 -3.551 1.00 89.75 82 ARG A CA 1
ATOM 649 C C . ARG A 1 82 ? -4.057 12.281 -2.626 1.00 89.75 82 ARG A C 1
ATOM 651 O O . ARG A 1 82 ? -4.926 12.225 -1.761 1.00 89.75 82 ARG A O 1
ATOM 658 N N . SER A 1 83 ? -3.122 11.342 -2.787 1.00 88.38 83 SER A N 1
ATOM 659 C CA . SER A 1 83 ? -3.064 10.127 -1.962 1.00 88.38 83 SER A CA 1
ATOM 660 C C . SER A 1 83 ? -2.814 10.471 -0.488 1.00 88.38 83 SER A C 1
ATOM 662 O O . SER A 1 83 ? -3.515 9.968 0.381 1.00 88.38 83 SER A O 1
ATOM 664 N N . ILE A 1 84 ? -1.874 11.382 -0.207 1.00 91.38 84 ILE A N 1
ATOM 665 C CA . ILE A 1 84 ? -1.577 11.851 1.155 1.00 91.38 84 ILE A CA 1
ATOM 666 C C . ILE A 1 84 ? -2.785 12.570 1.759 1.00 91.38 84 ILE A C 1
ATOM 668 O O . ILE A 1 84 ? -3.134 12.303 2.901 1.00 91.38 84 ILE A O 1
ATOM 672 N N . ARG A 1 85 ? -3.450 13.456 1.006 1.00 92.12 85 ARG A N 1
ATOM 673 C CA . ARG A 1 85 ? -4.647 14.167 1.491 1.00 92.12 85 ARG A CA 1
ATOM 674 C C . ARG A 1 85 ? -5.781 13.213 1.855 1.00 92.12 85 ARG A C 1
ATOM 676 O O . ARG A 1 85 ? -6.414 13.420 2.880 1.00 92.12 85 ARG A O 1
ATOM 683 N N . THR A 1 86 ? -5.997 12.185 1.037 1.00 93.25 86 THR A N 1
ATOM 684 C CA . THR A 1 86 ? -6.999 11.142 1.307 1.00 93.25 86 THR A CA 1
ATOM 685 C C . THR A 1 86 ? -6.637 10.389 2.583 1.00 93.25 86 THR A C 1
ATOM 687 O O . THR A 1 86 ? -7.432 10.343 3.507 1.00 93.25 86 THR A O 1
ATOM 690 N N . LEU A 1 87 ? -5.386 9.931 2.700 1.00 93.06 87 LEU A N 1
ATOM 691 C CA . LEU A 1 87 ? -4.919 9.236 3.899 1.00 93.06 87 LEU A CA 1
ATOM 692 C C . LEU A 1 87 ? -5.058 10.091 5.168 1.00 93.06 87 LEU A C 1
ATOM 694 O O . LEU A 1 87 ? -5.429 9.582 6.216 1.00 93.06 87 LEU A O 1
ATOM 698 N N . VAL A 1 88 ? -4.770 11.392 5.090 1.00 92.75 88 VAL A N 1
ATOM 699 C CA . VAL A 1 88 ? -4.960 12.313 6.222 1.00 92.75 88 VAL A CA 1
ATOM 700 C C . VAL A 1 88 ? -6.433 12.402 6.631 1.00 92.75 88 VAL A C 1
ATOM 702 O O . VAL A 1 88 ? -6.711 12.452 7.825 1.00 92.75 88 VAL A O 1
ATOM 705 N N . GLN A 1 89 ? -7.364 12.408 5.673 1.00 94.50 89 GLN A N 1
ATOM 706 C CA . GLN A 1 89 ? -8.803 12.388 5.957 1.00 94.50 89 GLN A CA 1
ATOM 707 C C . GLN A 1 89 ? -9.220 11.061 6.600 1.00 94.50 89 GLN A C 1
ATOM 709 O O . GLN A 1 89 ? -9.806 11.080 7.677 1.00 94.50 89 GLN A O 1
ATOM 714 N N . ASP A 1 90 ? -8.816 9.930 6.018 1.00 92.94 90 ASP A N 1
ATOM 715 C CA . ASP A 1 90 ? -9.122 8.595 6.546 1.00 92.94 90 ASP A CA 1
ATOM 716 C C . ASP A 1 90 ? -8.608 8.424 7.988 1.00 92.94 90 ASP A C 1
ATOM 718 O O . ASP A 1 90 ? -9.302 7.898 8.858 1.00 92.94 90 ASP A O 1
ATOM 722 N N . LEU A 1 91 ? -7.393 8.909 8.271 1.00 92.62 91 LEU A N 1
ATOM 723 C CA . LEU A 1 91 ? -6.811 8.877 9.615 1.00 92.62 91 LEU A CA 1
ATOM 724 C C . LEU A 1 91 ? -7.519 9.819 10.595 1.00 92.62 91 LEU A C 1
ATOM 726 O O . LEU A 1 91 ? -7.541 9.527 11.788 1.00 92.62 91 LEU A O 1
ATOM 730 N N . ALA A 1 92 ? -8.074 10.938 10.125 1.00 92.56 92 ALA A N 1
ATOM 731 C CA . ALA A 1 92 ? -8.847 11.849 10.966 1.00 92.56 92 ALA A CA 1
ATOM 732 C C . ALA A 1 92 ? -10.214 11.262 11.353 1.00 92.56 92 ALA A C 1
ATOM 734 O O . ALA A 1 92 ? -10.726 11.566 12.428 1.00 92.56 92 ALA A O 1
ATOM 735 N N . GLU A 1 93 ? -10.791 10.418 10.496 1.00 93.75 93 GLU A N 1
ATOM 736 C CA . GLU A 1 93 ? -12.049 9.706 10.753 1.00 93.75 93 GLU A CA 1
ATOM 737 C C . GLU A 1 93 ? -11.865 8.438 11.607 1.00 93.75 93 GLU A C 1
ATOM 739 O O . GLU A 1 93 ? -12.836 7.890 12.134 1.00 93.75 93 GLU A O 1
ATOM 744 N N . LEU A 1 94 ? -10.627 7.962 11.775 1.00 92.62 94 LEU A N 1
ATOM 745 C CA . LEU A 1 94 ? -10.324 6.757 12.539 1.00 92.62 94 LEU A CA 1
ATOM 746 C C . LEU A 1 94 ? -10.518 6.971 14.052 1.00 92.62 94 LEU A C 1
ATOM 748 O O . LEU A 1 94 ? -9.679 7.560 14.732 1.00 92.62 94 LEU A O 1
ATOM 752 N N . ASP A 1 95 ? -11.587 6.392 14.604 1.00 93.31 95 ASP A N 1
ATOM 753 C CA . ASP A 1 95 ? -11.853 6.350 16.047 1.00 93.31 95 ASP A CA 1
ATOM 754 C C . ASP A 1 95 ? -11.590 4.944 16.620 1.00 93.31 95 ASP A C 1
ATOM 756 O O . ASP A 1 95 ? -12.405 4.020 16.503 1.00 93.31 95 ASP A O 1
ATOM 760 N N . PHE A 1 96 ? -10.445 4.783 17.291 1.00 89.88 96 PHE A N 1
ATOM 761 C CA . PHE A 1 96 ? -10.071 3.526 17.948 1.00 89.88 96 PHE A CA 1
ATOM 762 C C . PHE A 1 96 ? -11.022 3.126 19.084 1.00 89.88 96 PHE A C 1
ATOM 764 O O . PHE A 1 96 ? -11.223 1.934 19.316 1.00 89.88 96 PHE A O 1
ATOM 771 N N . GLY A 1 97 ? -11.621 4.089 19.789 1.00 89.62 97 GLY A N 1
ATOM 772 C CA . GLY A 1 97 ? -12.543 3.820 20.890 1.00 89.62 97 GLY A CA 1
ATOM 773 C C . GLY A 1 97 ? -13.890 3.301 20.394 1.00 89.62 97 GLY A C 1
ATOM 774 O O . GLY A 1 97 ? -14.468 2.386 20.984 1.00 89.62 97 GLY A O 1
ATOM 775 N N . LEU A 1 98 ? -14.396 3.846 19.286 1.00 92.44 98 LEU A N 1
ATOM 776 C CA . LEU A 1 98 ? -15.569 3.302 18.600 1.00 92.44 98 LEU A CA 1
ATOM 777 C C . LEU A 1 98 ? -15.281 1.910 18.020 1.00 92.44 98 LEU A C 1
ATOM 779 O O . LEU A 1 98 ? -16.077 0.990 18.209 1.00 92.44 98 LEU A O 1
ATOM 783 N N . LEU A 1 99 ? -14.118 1.730 17.388 1.00 90.81 99 LEU A N 1
ATOM 784 C CA . LEU A 1 99 ? -13.697 0.440 16.841 1.00 90.81 99 LEU A CA 1
ATOM 785 C C . LEU A 1 99 ? -13.605 -0.641 17.928 1.00 90.81 99 LEU A C 1
ATOM 787 O O . LEU A 1 99 ? -14.134 -1.738 17.754 1.00 90.81 99 LEU A O 1
ATOM 791 N N . GLN A 1 100 ? -12.984 -0.335 19.070 1.00 88.94 100 GLN A N 1
ATOM 792 C CA . GLN A 1 100 ? -12.844 -1.278 20.180 1.00 88.94 100 GLN A CA 1
ATOM 793 C C . GLN A 1 100 ? -14.201 -1.669 20.779 1.00 88.94 100 GLN A C 1
ATOM 795 O O . GLN A 1 100 ? -14.420 -2.850 21.055 1.00 88.94 100 GLN A O 1
ATOM 800 N N . ARG A 1 101 ? -15.132 -0.713 20.915 1.00 90.88 101 ARG A N 1
ATOM 801 C CA . ARG A 1 101 ? -16.510 -0.992 21.351 1.00 90.88 101 ARG A CA 1
ATOM 802 C C . ARG A 1 101 ? -17.224 -1.942 20.395 1.00 90.88 101 ARG A C 1
ATOM 804 O O . ARG A 1 101 ? -17.752 -2.956 20.839 1.00 90.88 101 ARG A O 1
ATOM 811 N N . HIS A 1 102 ? -17.160 -1.695 19.088 1.00 91.56 102 HIS A N 1
ATOM 812 C CA . HIS A 1 102 ? -17.783 -2.584 18.105 1.00 91.56 102 HIS A CA 1
ATOM 813 C C . HIS A 1 102 ? -17.181 -3.992 18.089 1.00 91.56 102 HIS A C 1
ATOM 815 O O . HIS A 1 102 ? -17.911 -4.971 17.934 1.00 91.56 102 HIS A O 1
ATOM 821 N N . LEU A 1 103 ? -15.865 -4.119 18.276 1.00 90.88 103 LEU A N 1
ATOM 822 C CA . LEU A 1 103 ? -15.215 -5.426 18.395 1.00 90.88 103 LEU A CA 1
ATOM 823 C C . LEU A 1 103 ? -15.682 -6.183 19.645 1.00 90.88 103 LEU A C 1
ATOM 825 O O . LEU A 1 103 ? -15.875 -7.396 19.579 1.00 90.88 103 LEU A O 1
ATOM 829 N N . GLN A 1 104 ? -15.894 -5.483 20.763 1.00 89.56 104 GLN A N 1
ATOM 830 C CA . GLN A 1 104 ? -16.437 -6.065 21.995 1.00 89.56 104 GLN A CA 1
ATOM 831 C C . GLN A 1 104 ? -17.897 -6.496 21.829 1.00 89.56 104 GLN A C 1
ATOM 833 O O . GLN A 1 104 ? -18.224 -7.644 22.120 1.00 89.56 104 GLN A O 1
ATOM 838 N N . GLU A 1 105 ? -18.753 -5.618 21.302 1.00 91.94 105 GLU A N 1
ATOM 839 C CA . GLU A 1 105 ? -20.180 -5.885 21.063 1.00 91.94 105 GLU A CA 1
ATOM 840 C C . GLU A 1 105 ? -20.405 -7.090 20.143 1.00 91.94 105 GLU A C 1
ATOM 842 O O . GLU A 1 105 ? -21.349 -7.855 20.329 1.00 91.94 105 GLU A O 1
ATOM 847 N N . ARG A 1 106 ? -19.522 -7.281 19.157 1.00 90.50 106 ARG A N 1
ATOM 848 C CA . ARG A 1 106 ? -19.587 -8.398 18.205 1.00 90.50 106 ARG A CA 1
ATOM 849 C C . ARG A 1 106 ? -18.835 -9.647 18.663 1.00 90.50 106 ARG A C 1
ATOM 851 O O . ARG A 1 106 ? -18.816 -10.629 17.927 1.00 90.50 106 ARG A O 1
ATOM 858 N N . GLY A 1 107 ? -18.187 -9.623 19.830 1.00 89.31 107 GLY A N 1
ATOM 859 C CA . GLY A 1 107 ? -17.356 -10.732 20.309 1.00 89.31 107 GLY A CA 1
ATOM 860 C C . GLY A 1 107 ? -16.117 -11.012 19.444 1.00 89.31 107 GLY A C 1
ATOM 861 O O . GLY A 1 107 ? -15.544 -12.092 19.525 1.00 89.31 107 GLY A O 1
ATOM 862 N N . GLN A 1 108 ? -15.682 -10.051 18.623 1.00 90.94 108 GLN A N 1
ATOM 863 C CA . GLN A 1 108 ? -14.570 -10.177 17.668 1.00 90.94 108 GLN A CA 1
ATOM 864 C C . GLN A 1 108 ? -13.237 -9.658 18.221 1.00 90.94 108 GLN A C 1
ATOM 866 O O . GLN A 1 108 ? -12.295 -9.429 17.466 1.00 90.94 108 GLN A O 1
ATOM 871 N N . VAL A 1 109 ? -13.131 -9.455 19.536 1.00 86.81 109 VAL A N 1
ATOM 872 C CA . VAL A 1 109 ? -11.938 -8.873 20.175 1.00 86.81 109 VAL A CA 1
ATOM 873 C C . VAL A 1 109 ? -10.669 -9.657 19.830 1.00 86.81 109 VAL A C 1
ATOM 875 O O . VAL A 1 109 ? -9.676 -9.049 19.442 1.00 86.81 109 VAL A O 1
ATOM 878 N N . ALA A 1 110 ? -10.720 -10.993 19.878 1.00 85.69 110 ALA A N 1
ATOM 879 C CA . ALA A 1 110 ? -9.564 -11.852 19.605 1.00 85.69 110 ALA A CA 1
ATOM 880 C C . ALA A 1 110 ? -9.035 -11.739 18.159 1.00 85.69 110 ALA A C 1
ATOM 882 O O . ALA A 1 110 ? -7.834 -11.857 17.934 1.00 85.69 110 ALA A O 1
ATOM 883 N N . GLU A 1 111 ? -9.911 -11.484 17.181 1.00 85.62 111 GLU A N 1
ATOM 884 C CA . GLU A 1 111 ? -9.533 -11.305 15.769 1.00 85.62 111 GLU A CA 1
ATOM 885 C C . GLU A 1 111 ? -9.203 -9.846 15.428 1.00 85.62 111 GLU A C 1
ATOM 887 O O . GLU A 1 111 ? -8.382 -9.568 14.552 1.00 85.62 111 GLU A O 1
ATOM 892 N N . GLY A 1 112 ? -9.855 -8.901 16.106 1.00 86.56 112 GLY A N 1
ATOM 893 C CA . GLY A 1 112 ? -9.697 -7.472 15.868 1.00 86.56 112 GLY A CA 1
ATOM 894 C C . GLY A 1 112 ? -8.431 -6.895 16.491 1.00 86.56 112 GLY A C 1
ATOM 895 O O . GLY A 1 112 ? -7.773 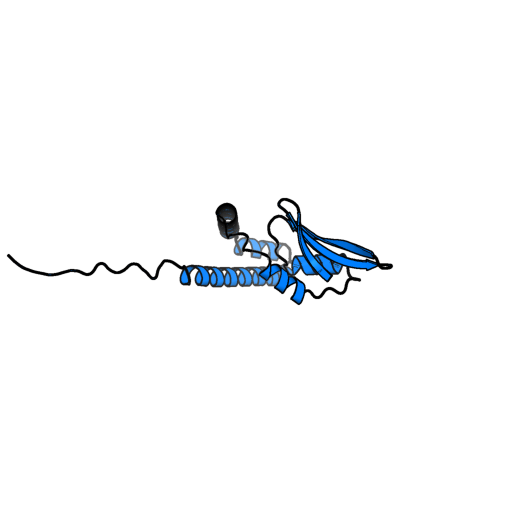-6.067 15.867 1.00 86.56 112 GLY A O 1
ATOM 896 N N . GLU A 1 113 ? -8.043 -7.355 17.682 1.00 88.06 113 GLU A N 1
ATOM 897 C CA . GLU A 1 113 ? -6.844 -6.874 18.375 1.00 88.06 113 GLU A CA 1
ATOM 898 C C . GLU A 1 113 ? -5.548 -6.997 17.545 1.00 88.06 113 GLU A C 1
ATOM 900 O O . GLU A 1 113 ? -4.833 -5.994 17.436 1.00 88.06 113 GLU A O 1
ATOM 905 N N . PRO A 1 114 ? -5.220 -8.143 16.906 1.00 90.94 114 PRO A N 1
ATOM 906 C CA . PRO A 1 114 ? -4.018 -8.231 16.079 1.00 90.94 114 PRO A CA 1
ATOM 907 C C . PRO A 1 114 ? -4.062 -7.279 14.876 1.00 90.94 114 PRO A C 1
ATOM 909 O O . PRO A 1 114 ? -3.038 -6.684 14.550 1.00 90.94 114 PRO A O 1
ATOM 912 N N . ARG A 1 115 ? -5.238 -7.060 14.269 1.00 89.06 115 ARG A N 1
ATOM 913 C CA . ARG A 1 115 ? -5.406 -6.130 13.136 1.00 89.06 115 ARG A CA 1
ATOM 914 C C . ARG A 1 115 ? -5.216 -4.673 13.552 1.00 89.06 115 ARG A C 1
ATOM 916 O O . ARG A 1 115 ? -4.560 -3.913 12.849 1.00 89.06 115 ARG A O 1
ATOM 923 N N . VAL A 1 116 ? -5.746 -4.283 14.713 1.00 91.06 116 VAL A N 1
ATOM 924 C CA . VAL A 1 116 ? -5.531 -2.939 15.277 1.00 91.06 116 VAL A CA 1
ATOM 925 C C . VAL A 1 116 ? -4.052 -2.726 15.596 1.00 91.06 116 VAL A C 1
ATOM 927 O O . VAL A 1 116 ? -3.496 -1.672 15.295 1.00 91.06 116 VAL A O 1
ATOM 930 N N . ARG A 1 117 ? -3.387 -3.738 16.164 1.00 91.00 117 ARG A N 1
ATOM 931 C CA . ARG A 1 117 ? -1.953 -3.680 16.464 1.00 91.00 117 ARG A CA 1
ATOM 932 C C . ARG A 1 117 ? -1.106 -3.540 15.199 1.00 91.00 117 ARG A C 1
ATOM 934 O O . ARG A 1 117 ? -0.151 -2.767 15.195 1.00 91.00 117 ARG A O 1
ATOM 941 N N . GLU A 1 118 ? -1.455 -4.266 14.142 1.00 91.50 118 GLU A N 1
ATOM 942 C CA . GLU A 1 118 ? -0.808 -4.144 12.838 1.00 91.50 118 GLU A CA 1
ATOM 943 C C . GLU A 1 118 ? -0.998 -2.743 12.249 1.00 91.50 118 GLU A C 1
ATOM 945 O O . GLU A 1 118 ? -0.010 -2.108 11.893 1.00 91.50 118 GLU A O 1
ATOM 950 N N . LEU A 1 119 ? -2.220 -2.203 12.267 1.00 91.69 119 LEU A N 1
ATOM 951 C CA . LEU A 1 119 ? -2.490 -0.834 11.817 1.00 91.69 119 LEU A CA 1
ATOM 952 C C . LEU A 1 119 ? -1.629 0.199 12.561 1.00 91.69 119 LEU A C 1
ATOM 954 O O . LEU A 1 119 ? -1.013 1.058 11.934 1.00 91.69 119 LEU A O 1
ATOM 958 N N . LEU A 1 120 ? -1.526 0.092 13.889 1.00 92.88 120 LEU A N 1
ATOM 959 C CA . LEU A 1 120 ? -0.679 0.980 14.693 1.00 92.88 120 LEU A CA 1
ATOM 960 C C . LEU A 1 120 ? 0.807 0.868 14.321 1.00 92.88 120 LEU A C 1
ATOM 962 O O . LEU A 1 120 ? 1.514 1.879 14.305 1.00 92.88 120 LEU A O 1
ATOM 966 N N . ARG A 1 121 ? 1.286 -0.341 13.999 1.00 95.19 121 ARG A N 1
ATOM 967 C CA . ARG A 1 121 ? 2.657 -0.564 13.522 1.00 95.19 121 ARG A CA 1
ATOM 968 C C . ARG A 1 121 ? 2.887 0.113 12.170 1.00 95.19 121 ARG A C 1
ATOM 970 O O . ARG A 1 121 ? 3.875 0.828 12.028 1.00 95.19 121 ARG A O 1
ATOM 977 N N . GLU A 1 122 ? 1.975 -0.062 11.215 1.00 92.56 122 GLU A N 1
ATOM 978 C CA . GLU A 1 122 ? 2.072 0.570 9.891 1.00 92.56 122 GLU A CA 1
ATOM 979 C C . GLU A 1 122 ? 2.030 2.104 9.989 1.00 92.56 122 GLU A C 1
ATOM 981 O O . GLU A 1 122 ? 2.798 2.798 9.324 1.00 92.56 122 GLU A O 1
ATOM 986 N N . MET A 1 123 ? 1.204 2.659 10.882 1.00 93.69 123 MET A N 1
ATOM 987 C CA . MET A 1 123 ? 1.182 4.101 11.158 1.00 93.69 123 MET A CA 1
ATOM 988 C C . MET A 1 123 ? 2.505 4.605 11.757 1.00 93.69 123 MET A C 1
ATOM 990 O O . MET A 1 123 ? 2.975 5.690 11.405 1.00 93.69 123 MET A O 1
ATOM 994 N N . ALA A 1 124 ? 3.125 3.834 12.655 1.00 93.00 124 ALA A N 1
ATOM 995 C CA . ALA A 1 124 ? 4.423 4.184 13.227 1.00 93.00 124 ALA A CA 1
ATOM 996 C C . ALA A 1 124 ? 5.541 4.159 12.172 1.00 93.00 124 ALA A C 1
ATOM 998 O O . ALA A 1 124 ? 6.380 5.063 12.155 1.00 93.00 124 ALA A O 1
ATOM 999 N N . GLU A 1 125 ? 5.529 3.171 11.275 1.00 93.06 125 GLU A N 1
ATOM 1000 C CA . GLU A 1 125 ? 6.459 3.095 10.146 1.00 93.06 125 GLU A CA 1
ATOM 1001 C C . GLU A 1 125 ? 6.257 4.270 9.183 1.00 93.06 125 GLU A C 1
ATOM 1003 O O . GLU A 1 125 ? 7.219 4.947 8.818 1.00 93.06 125 GLU A O 1
ATOM 1008 N N . LEU A 1 126 ? 5.003 4.596 8.849 1.00 92.50 126 LEU A N 1
ATOM 1009 C CA . LEU A 1 126 ? 4.669 5.762 8.035 1.00 92.50 126 LEU A CA 1
ATOM 1010 C C . LEU A 1 126 ? 5.251 7.051 8.631 1.00 92.50 126 LEU A C 1
ATOM 1012 O O . LEU A 1 126 ? 5.880 7.823 7.906 1.00 92.50 126 LEU A O 1
ATOM 1016 N N . ARG A 1 127 ? 5.093 7.274 9.943 1.00 92.69 127 ARG A N 1
ATOM 1017 C CA . ARG A 1 127 ? 5.682 8.434 10.634 1.00 92.69 127 ARG A CA 1
ATOM 1018 C C . ARG A 1 127 ? 7.201 8.468 10.468 1.00 92.69 127 ARG A C 1
ATOM 1020 O O . ARG A 1 127 ? 7.739 9.498 10.074 1.00 92.69 127 ARG A O 1
ATOM 1027 N N . THR A 1 128 ? 7.883 7.349 10.712 1.00 93.19 128 THR A N 1
ATOM 1028 C CA . THR A 1 128 ? 9.344 7.244 10.557 1.00 93.19 128 THR A CA 1
ATOM 1029 C C . THR A 1 128 ? 9.789 7.595 9.137 1.00 93.19 128 THR A C 1
ATOM 1031 O O . THR A 1 128 ? 10.725 8.374 8.950 1.00 93.19 128 THR A O 1
ATOM 1034 N N . GLN A 1 129 ? 9.103 7.067 8.123 1.00 89.00 129 GLN A N 1
ATOM 1035 C CA . GLN A 1 129 ? 9.415 7.344 6.721 1.00 89.00 129 GLN A CA 1
ATOM 1036 C C . GLN A 1 129 ? 9.190 8.8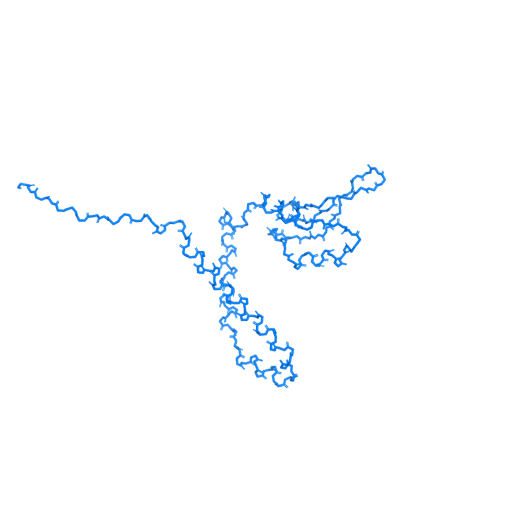18 6.362 1.00 89.00 129 GLN A C 1
ATOM 1038 O O . GLN A 1 129 ? 10.019 9.416 5.670 1.00 89.00 129 GLN A O 1
ATOM 1043 N N . LEU A 1 130 ? 8.104 9.425 6.853 1.00 90.75 130 LEU A N 1
ATOM 1044 C CA . LEU A 1 130 ? 7.834 10.851 6.668 1.00 90.75 130 LEU A CA 1
ATOM 1045 C C . LEU A 1 130 ? 8.924 11.708 7.318 1.00 90.75 130 LEU A C 1
ATOM 1047 O O . LEU A 1 130 ? 9.487 12.572 6.647 1.00 90.75 130 LEU A O 1
ATOM 1051 N N . ASP A 1 131 ? 9.291 11.420 8.567 1.00 91.12 131 ASP A N 1
ATOM 1052 C CA . ASP A 1 131 ? 10.355 12.133 9.278 1.00 91.12 131 ASP A CA 1
ATOM 1053 C C . ASP A 1 131 ? 11.690 12.040 8.534 1.00 91.12 131 ASP A C 1
ATOM 1055 O O . ASP A 1 131 ? 12.395 13.039 8.379 1.00 91.12 131 ASP A O 1
ATOM 1059 N N . LEU A 1 132 ? 12.042 10.854 8.028 1.00 90.56 132 LEU A N 1
ATOM 1060 C CA . LEU A 1 132 ? 13.251 10.665 7.228 1.00 90.56 132 LEU A CA 1
ATOM 1061 C C . LEU A 1 132 ? 13.213 11.492 5.940 1.00 90.56 132 LEU A C 1
ATOM 1063 O O . LEU A 1 132 ? 14.214 12.125 5.602 1.00 90.56 132 LEU A O 1
ATOM 1067 N N . LYS A 1 133 ? 12.085 11.525 5.222 1.00 86.81 133 LYS A N 1
ATOM 1068 C CA . LYS A 1 133 ? 11.954 12.312 3.984 1.00 86.81 133 LYS A CA 1
ATOM 1069 C C . LYS A 1 133 ? 11.983 13.815 4.233 1.00 86.81 133 LYS A C 1
ATOM 1071 O O . LYS A 1 133 ? 12.580 14.532 3.435 1.00 86.81 133 LYS A O 1
ATOM 1076 N N . LEU A 1 134 ? 11.391 14.280 5.330 1.00 89.12 134 LEU A N 1
ATOM 1077 C CA . LEU A 1 134 ? 11.423 15.687 5.722 1.00 89.12 134 LEU A CA 1
ATOM 1078 C C . LEU A 1 134 ? 12.834 16.124 6.142 1.00 89.12 134 LEU A C 1
ATOM 1080 O O . LEU A 1 134 ? 13.287 17.186 5.725 1.00 89.12 134 LEU A O 1
ATOM 1084 N N . LYS A 1 135 ? 13.563 15.287 6.893 1.00 87.38 135 LYS A N 1
ATOM 1085 C CA . LYS A 1 135 ? 14.948 15.569 7.318 1.00 87.38 135 LYS A CA 1
ATOM 1086 C C . LYS A 1 135 ? 15.945 15.610 6.159 1.00 87.38 135 LYS A C 1
ATOM 1088 O O . LYS A 1 135 ? 16.879 16.401 6.196 1.00 87.38 135 LYS A O 1
ATOM 1093 N N . HIS A 1 136 ? 15.757 14.775 5.138 1.00 76.94 136 HIS A N 1
ATOM 1094 C CA . HIS A 1 136 ? 16.670 14.674 3.993 1.00 76.94 136 HIS A CA 1
ATOM 1095 C C . HIS A 1 136 ? 16.201 15.481 2.772 1.00 76.94 136 HIS A C 1
ATOM 1097 O O . HIS A 1 136 ? 16.525 15.112 1.642 1.00 76.94 136 HIS A O 1
ATOM 1103 N N . GLN A 1 137 ? 15.433 16.563 2.959 1.00 70.25 137 GLN A N 1
ATOM 1104 C CA . GLN A 1 137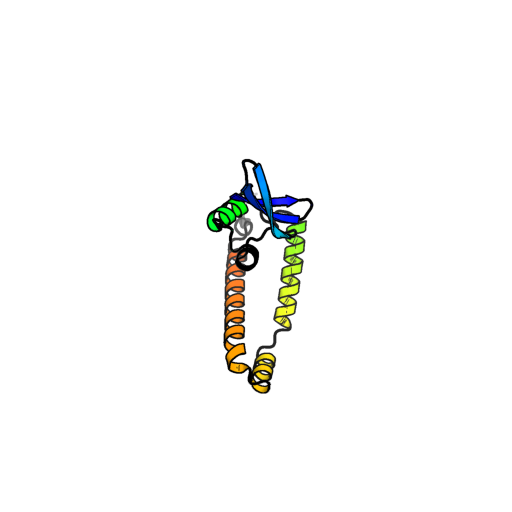 ? 15.056 17.429 1.841 1.00 70.25 137 GLN A CA 1
ATOM 1105 C C . GLN A 1 137 ? 16.306 18.054 1.189 1.00 70.25 137 GLN A C 1
ATOM 1107 O O . GLN A 1 137 ? 17.032 18.805 1.851 1.00 70.25 137 GLN A O 1
ATOM 1112 N N . PRO A 1 138 ? 16.555 17.811 -0.113 1.00 55.84 138 PRO A N 1
ATOM 1113 C CA . PRO A 1 138 ? 17.610 18.498 -0.842 1.00 55.84 138 PRO A CA 1
ATOM 1114 C C . PRO A 1 138 ? 17.157 19.943 -1.092 1.00 55.84 138 PRO A C 1
ATOM 1116 O O . PRO A 1 138 ? 16.471 20.230 -2.067 1.00 55.84 138 PRO A O 1
ATOM 1119 N N . GLY A 1 139 ? 17.473 20.848 -0.162 1.00 53.28 139 GLY A N 1
ATOM 1120 C CA . GLY A 1 139 ? 17.147 22.273 -0.297 1.00 53.28 139 GLY A CA 1
ATOM 1121 C C . GLY A 1 139 ? 17.227 23.107 0.983 1.00 53.28 139 GLY A C 1
ATOM 1122 O O . GLY A 1 139 ? 17.399 24.316 0.893 1.00 53.28 139 GLY A O 1
ATOM 1123 N N . ALA A 1 140 ? 17.172 22.502 2.175 1.00 49.34 140 ALA A N 1
ATOM 1124 C CA . ALA A 1 140 ? 17.197 23.262 3.434 1.00 49.34 140 ALA A CA 1
ATOM 1125 C C . ALA A 1 140 ? 18.613 23.637 3.933 1.00 49.34 140 ALA A C 1
ATOM 1127 O O . ALA A 1 140 ? 18.743 24.421 4.867 1.00 49.34 140 ALA A O 1
ATOM 1128 N N . ALA A 1 141 ? 19.679 23.105 3.323 1.00 48.41 141 ALA A N 1
ATOM 1129 C CA . ALA A 1 141 ? 21.061 23.295 3.788 1.00 48.41 141 ALA A CA 1
ATOM 1130 C C . ALA A 1 141 ? 21.820 24.466 3.125 1.00 48.41 141 ALA A C 1
ATOM 1132 O O . ALA A 1 141 ? 23.003 24.647 3.396 1.00 48.41 141 ALA A O 1
ATOM 1133 N N . ALA A 1 142 ? 21.183 25.258 2.258 1.00 46.38 142 ALA A N 1
ATOM 1134 C CA . ALA A 1 142 ? 21.853 26.341 1.534 1.00 46.38 142 ALA A CA 1
ATOM 1135 C C . ALA A 1 142 ? 21.013 27.625 1.495 1.00 46.38 142 ALA A C 1
ATOM 1137 O O . ALA A 1 142 ? 20.714 28.155 0.430 1.00 46.38 142 ALA A O 1
ATOM 1138 N N . ALA A 1 143 ? 20.648 28.148 2.662 1.00 43.78 143 ALA A N 1
ATOM 1139 C CA . ALA A 1 143 ? 20.463 29.587 2.795 1.00 43.78 143 ALA A CA 1
ATOM 1140 C C . ALA A 1 143 ? 21.717 30.129 3.497 1.00 43.78 143 ALA A C 1
ATOM 1142 O O . ALA A 1 143 ? 21.854 29.920 4.704 1.00 43.78 143 ALA A O 1
ATOM 1143 N N . PRO A 1 144 ? 22.673 30.758 2.785 1.00 43.12 144 PRO A N 1
ATOM 1144 C CA . PRO A 1 144 ? 23.712 31.512 3.462 1.00 43.12 144 PRO A CA 1
ATOM 1145 C C . PRO A 1 144 ? 23.025 32.648 4.218 1.00 43.12 144 PRO A C 1
ATOM 1147 O O . PRO A 1 144 ? 22.358 33.499 3.629 1.00 43.12 144 PRO A O 1
ATOM 1150 N N . SER A 1 145 ? 23.169 32.624 5.539 1.00 47.38 145 SER A N 1
ATOM 1151 C CA . SER A 1 145 ? 22.974 33.778 6.405 1.00 47.38 145 SER A CA 1
ATOM 1152 C C . SER A 1 145 ? 23.730 34.952 5.789 1.00 47.38 145 SER A C 1
ATOM 1154 O O . SER A 1 145 ? 24.963 34.947 5.768 1.00 47.38 145 SER A O 1
ATOM 1156 N N . VAL A 1 146 ? 22.994 35.911 5.223 1.00 49.47 146 VAL A N 1
ATOM 1157 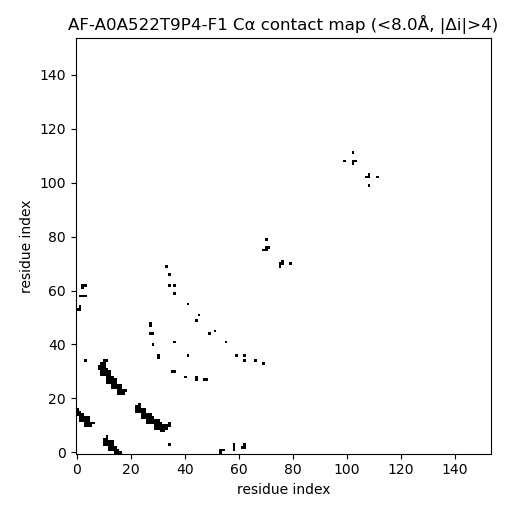C CA . VAL A 1 146 ? 23.554 37.177 4.755 1.00 49.47 146 VAL A CA 1
ATOM 1158 C C . VAL A 1 146 ? 24.154 37.840 5.983 1.00 49.47 146 VAL A C 1
ATOM 1160 O O . VAL A 1 146 ? 23.437 38.286 6.875 1.00 49.47 146 VAL A O 1
ATOM 1163 N N . GLY A 1 147 ? 25.482 37.780 6.049 1.00 43.50 147 GLY A N 1
ATOM 1164 C CA . GLY A 1 147 ? 26.272 38.376 7.102 1.00 43.50 147 GLY A CA 1
ATOM 1165 C C . GLY A 1 147 ? 26.019 39.872 7.160 1.00 43.50 147 GLY A C 1
ATOM 1166 O O . GLY A 1 147 ? 26.031 40.565 6.141 1.00 43.50 147 GLY A O 1
ATOM 1167 N N . GLU A 1 148 ? 25.807 40.349 8.380 1.00 49.28 148 GLU A N 1
ATOM 1168 C CA . GLU A 1 148 ? 26.059 41.724 8.775 1.00 49.28 148 GLU A CA 1
ATOM 1169 C C . GLU A 1 148 ? 27.452 42.135 8.280 1.00 49.28 148 GLU A C 1
ATOM 1171 O O . GLU A 1 148 ? 28.473 41.740 8.842 1.00 49.28 148 GLU A O 1
ATOM 1176 N N . HIS A 1 149 ? 27.504 42.926 7.209 1.00 44.81 149 HIS A N 1
ATOM 1177 C CA . HIS A 1 149 ? 28.700 43.677 6.861 1.00 44.81 149 HIS A CA 1
ATOM 1178 C C . HIS A 1 149 ? 28.631 45.041 7.549 1.00 44.81 149 HIS A C 1
ATOM 1180 O O . HIS A 1 149 ? 27.961 45.965 7.094 1.00 44.81 149 HIS A O 1
ATOM 1186 N N . GLN A 1 150 ? 29.343 45.141 8.669 1.00 46.38 150 GLN A N 1
ATOM 1187 C CA . GLN A 1 150 ? 29.907 46.397 9.153 1.00 46.38 150 GLN A CA 1
ATOM 1188 C C . GLN A 1 150 ? 31.025 46.880 8.209 1.00 46.38 150 GLN A C 1
ATOM 1190 O O . GLN A 1 150 ? 31.816 46.072 7.716 1.00 46.38 150 GLN A O 1
ATOM 1195 N N . GLY A 1 151 ? 31.109 48.203 8.031 1.00 42.53 151 GLY A N 1
ATOM 1196 C CA . GLY A 1 151 ? 32.229 48.956 7.440 1.00 42.53 151 GLY A CA 1
ATOM 1197 C C . GLY A 1 151 ? 31.735 50.311 6.900 1.00 42.53 151 GLY A C 1
ATOM 1198 O O . GLY A 1 151 ? 31.058 50.318 5.882 1.00 42.53 151 GLY A O 1
ATOM 1199 N N . LEU A 1 152 ? 31.730 51.409 7.670 1.00 47.88 152 LEU A N 1
ATOM 1200 C CA . LEU A 1 152 ? 32.803 52.405 7.919 1.00 47.88 152 LEU A CA 1
ATOM 1201 C C . LEU A 1 152 ? 33.343 53.160 6.678 1.00 47.88 152 LEU A C 1
ATOM 1203 O O . LEU A 1 152 ? 33.928 52.531 5.804 1.00 47.88 152 LEU A O 1
ATOM 1207 N N . GLY A 1 153 ? 33.274 54.505 6.740 1.00 43.78 153 GLY A N 1
ATOM 1208 C CA . GLY A 1 153 ? 33.997 55.508 5.919 1.00 43.78 153 GLY A CA 1
ATOM 1209 C C . GLY A 1 153 ? 33.207 55.987 4.693 1.00 43.78 153 GLY A C 1
ATOM 1210 O O . GLY A 1 153 ? 32.711 55.150 3.951 1.00 43.78 153 GLY A O 1
ATOM 1211 N N . ASP A 1 154 ? 32.976 57.275 4.423 1.00 44.78 154 ASP A N 1
ATOM 1212 C CA . ASP A 1 154 ? 33.648 58.539 4.789 1.00 44.78 154 ASP A CA 1
ATOM 1213 C C . ASP A 1 154 ? 32.645 59.619 5.247 1.00 44.78 154 ASP A C 1
ATOM 1215 O O . ASP A 1 154 ? 31.519 59.662 4.694 1.00 44.78 154 ASP A O 1
#

pLDDT: mean 78.83, std 13.77, range [42.53, 95.19]

Solvent-accessible surface area (backbone atoms only — not comparable to full-atom values): 9327 Å² total; per-residue (Å²): 90,62,47,74,44,80,58,89,77,30,24,30,35,30,31,45,45,79,56,97,92,40,81,46,79,43,82,62,44,78,38,41,76,55,78,61,89,45,71,68,56,51,52,52,32,44,72,76,41,72,86,63,90,69,67,60,67,62,34,51,53,52,46,60,73,71,48,76,62,75,59,77,48,69,69,29,42,54,54,48,53,52,51,52,53,48,51,53,49,56,58,71,70,60,52,67,70,61,50,52,49,53,26,54,78,68,68,36,43,85,70,44,52,61,54,52,52,47,52,54,50,53,52,52,50,51,49,53,54,50,52,52,54,64,74,65,49,94,72,80,90,74,73,80,76,81,72,87,78,84,80,85,89,133

Radius of gyration: 24.26 Å; Cα contacts (8 Å, |Δi|>4): 102; chains: 1; bounding box: 54×85×51 Å

Nearest PDB structures (foldseek):
  6nag-assembly1_B  TM=5.786E-01  e=1.064E+00  Bacteroides thetaiotaomicron VPI-5482
  5l20-assembly1_A  TM=5.319E-01  e=2.366E+00  Bacteroides thetaiotaomicron VPI-5482
  4mh8-assembly1_A  TM=3.678E-01  e=1.967E+00  Moloney murine leukemia virus isolate Shinnick
  4d10-assembly1_N  TM=2.115E-01  e=4.501E-01  Homo sapiens
  7zn7-assembly1_A  TM=6.377E-01  e=5.946E+00  Homo sapiens

Mean predicted aligned error: 13.02 Å